Protein AF-A0A1I3T4E3-F1 (afdb_monomer_lite)

Organism: NCBI:txid1121003

Sequence (78 aa):
MTNVVTLHGDKRWRAVIEYSSPYSSHEHYFEEIADLPIIIERGPDWNFLARCTVTLNRNDNDGAQHSASLREVKTDKS

pLDDT: mean 74.58, std 20.7, range [33.53, 94.06]

Structure (mmCIF, N/CA/C/O backbone):
data_AF-A0A1I3T4E3-F1
#
_entry.id   AF-A0A1I3T4E3-F1
#
loop_
_atom_site.group_PDB
_atom_site.id
_atom_site.type_symbol
_atom_site.label_atom_id
_atom_site.label_alt_id
_atom_site.label_comp_id
_atom_site.label_asym_id
_atom_site.label_entity_id
_atom_site.label_seq_id
_atom_site.pdbx_PDB_ins_code
_atom_site.Cartn_x
_atom_site.Cartn_y
_atom_site.Cartn_z
_atom_site.occupancy
_atom_site.B_iso_or_equiv
_atom_site.auth_seq_id
_atom_site.auth_comp_id
_atom_site.auth_asym_id
_atom_site.auth_atom_id
_atom_site.pdbx_PDB_model_num
ATOM 1 N N . MET A 1 1 ? 15.548 26.632 15.849 1.00 33.53 1 MET A N 1
ATOM 2 C CA . MET A 1 1 ? 15.328 25.215 16.202 1.00 33.53 1 MET A CA 1
ATOM 3 C C . MET A 1 1 ? 14.051 24.772 15.510 1.00 33.53 1 MET A C 1
ATOM 5 O O . MET A 1 1 ? 12.970 25.121 15.960 1.00 33.53 1 MET A O 1
ATOM 9 N N . THR A 1 2 ? 14.168 24.148 14.342 1.00 36.19 2 THR A N 1
ATOM 10 C CA . THR A 1 2 ? 13.033 23.679 13.539 1.00 36.19 2 THR A CA 1
ATOM 11 C C . THR A 1 2 ? 12.560 22.344 14.098 1.00 36.19 2 THR A C 1
ATOM 13 O O . THR A 1 2 ? 13.165 21.309 13.838 1.00 36.19 2 THR A O 1
ATOM 16 N N . ASN A 1 3 ? 11.498 22.378 14.904 1.00 39.06 3 ASN A N 1
ATOM 17 C CA . ASN A 1 3 ? 10.758 21.179 15.282 1.00 39.06 3 ASN A CA 1
ATOM 18 C C . ASN A 1 3 ? 10.125 20.599 14.013 1.00 39.06 3 ASN A C 1
ATOM 20 O O . ASN A 1 3 ? 9.074 21.057 13.567 1.00 39.06 3 ASN A O 1
ATOM 24 N N . VAL A 1 4 ? 10.789 19.608 13.417 1.00 40.78 4 VAL A N 1
ATOM 25 C CA . VAL A 1 4 ? 10.147 18.645 12.521 1.00 40.78 4 VAL A CA 1
ATOM 26 C C . VAL A 1 4 ? 9.190 17.857 13.402 1.00 40.78 4 VAL A C 1
ATOM 28 O O . VAL A 1 4 ? 9.557 16.880 14.045 1.00 40.78 4 VAL A O 1
ATOM 31 N N . VAL A 1 5 ? 7.966 18.368 13.510 1.00 45.31 5 VAL A N 1
ATOM 32 C CA . VAL A 1 5 ? 6.834 17.598 14.004 1.00 45.31 5 VAL A CA 1
ATOM 33 C C . VAL A 1 5 ? 6.747 16.371 13.108 1.00 45.31 5 VAL A C 1
ATOM 35 O O . VAL A 1 5 ? 6.659 16.487 11.886 1.00 45.31 5 VAL A O 1
ATOM 38 N N . THR A 1 6 ? 6.842 15.200 13.720 1.00 50.00 6 THR A N 1
ATOM 39 C CA . THR A 1 6 ? 6.653 13.881 13.125 1.00 50.00 6 THR A CA 1
ATOM 40 C C . THR A 1 6 ? 5.216 13.791 12.591 1.00 50.00 6 THR A C 1
ATOM 42 O O . THR A 1 6 ? 4.338 13.221 13.224 1.00 50.00 6 THR A O 1
ATOM 45 N N . LEU A 1 7 ? 4.959 14.389 11.422 1.00 54.94 7 LEU A N 1
ATOM 46 C CA . LEU A 1 7 ? 3.641 14.573 10.783 1.00 54.94 7 LEU A CA 1
ATOM 47 C C . LEU A 1 7 ? 2.879 13.268 10.467 1.00 54.94 7 LEU A C 1
ATOM 49 O O . LEU A 1 7 ? 1.764 13.306 9.953 1.00 54.94 7 LEU A O 1
ATOM 53 N N . HIS A 1 8 ? 3.481 12.114 10.753 1.00 54.44 8 HIS A N 1
ATOM 54 C CA . HIS A 1 8 ? 2.919 10.786 10.522 1.00 54.44 8 HIS A CA 1
ATOM 55 C C . HIS A 1 8 ? 2.491 10.071 11.814 1.00 54.44 8 HIS A C 1
ATOM 57 O O . HIS A 1 8 ? 1.903 8.996 11.729 1.00 54.44 8 HIS A O 1
ATOM 63 N N . GLY A 1 9 ? 2.755 10.647 12.995 1.00 55.09 9 GLY A N 1
ATOM 64 C CA . GLY A 1 9 ? 2.404 10.040 14.287 1.00 55.09 9 GLY A CA 1
ATOM 65 C C . GLY A 1 9 ? 0.897 9.936 14.547 1.00 55.09 9 GLY A C 1
ATOM 66 O O . GLY A 1 9 ? 0.478 9.096 15.337 1.00 55.09 9 GLY A O 1
ATOM 67 N N . ASP A 1 10 ? 0.094 10.747 13.857 1.00 66.31 10 ASP A N 1
ATOM 68 C CA . ASP A 1 10 ? -1.365 10.790 14.012 1.00 66.31 10 ASP A CA 1
ATOM 69 C C . ASP A 1 10 ? -2.120 9.933 12.987 1.00 66.31 10 ASP A C 1
ATOM 71 O O . ASP A 1 10 ? -3.326 9.749 13.111 1.00 66.31 10 ASP A O 1
ATOM 75 N N . LYS A 1 11 ? -1.441 9.414 11.955 1.00 82.25 11 LYS A N 1
ATOM 76 C CA . LYS A 1 11 ? -2.094 8.636 10.893 1.00 82.25 11 LYS A CA 1
ATOM 77 C C . LYS A 1 11 ? -2.320 7.203 11.346 1.00 82.25 11 LYS A C 1
ATOM 79 O O . LYS A 1 11 ? -1.364 6.537 11.731 1.00 82.25 11 LYS A O 1
ATOM 84 N N . ARG A 1 12 ? -3.555 6.703 11.244 1.00 87.38 12 ARG A N 1
ATOM 85 C CA . ARG A 1 12 ? -3.937 5.357 11.725 1.00 87.38 12 ARG A CA 1
ATOM 86 C C . ARG A 1 12 ? -3.351 4.194 10.933 1.00 87.38 12 ARG A C 1
ATOM 88 O O . ARG A 1 12 ? -3.218 3.103 11.486 1.00 87.38 12 ARG A O 1
ATOM 95 N N . TRP A 1 13 ? -3.017 4.384 9.663 1.00 90.69 13 TRP A N 1
ATOM 96 C CA . TRP A 1 13 ? -2.550 3.313 8.785 1.00 90.69 13 TRP A CA 1
ATOM 97 C C . TRP A 1 13 ? -1.207 3.641 8.158 1.00 90.69 13 TRP A C 1
ATOM 99 O O . TRP A 1 13 ? -0.908 4.789 7.832 1.00 90.69 13 TRP A O 1
ATOM 109 N N . ARG A 1 14 ? -0.426 2.586 7.949 1.00 92.31 14 ARG A N 1
ATOM 110 C CA . ARG A 1 14 ? 0.838 2.592 7.225 1.00 92.31 14 ARG A CA 1
ATOM 111 C C . ARG A 1 14 ? 0.767 1.534 6.130 1.00 92.31 14 ARG A C 1
ATOM 113 O O . ARG A 1 14 ? 0.550 0.365 6.440 1.00 92.31 14 ARG A O 1
ATOM 120 N N . ALA A 1 15 ? 0.973 1.922 4.877 1.00 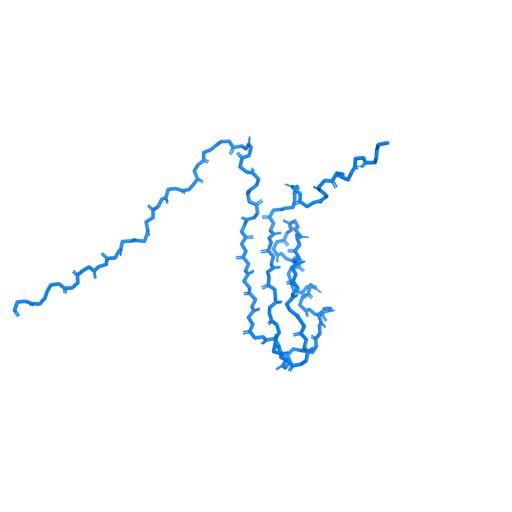92.94 15 ALA A N 1
ATOM 121 C CA . ALA A 1 15 ? 1.171 1.000 3.764 1.00 92.94 15 ALA A CA 1
ATOM 122 C C . ALA A 1 15 ? 2.610 1.078 3.264 1.00 92.94 15 ALA A C 1
ATOM 124 O O . ALA A 1 15 ? 3.121 2.159 2.981 1.00 92.94 15 ALA A O 1
ATOM 125 N N . VAL A 1 16 ? 3.243 -0.079 3.116 1.00 93.69 16 VAL A N 1
ATOM 126 C CA . VAL A 1 16 ? 4.522 -0.230 2.427 1.00 93.69 16 VAL A CA 1
ATOM 127 C C . VAL A 1 16 ? 4.244 -0.919 1.105 1.00 93.69 16 VAL A C 1
ATOM 129 O O . VAL A 1 16 ? 3.789 -2.064 1.086 1.00 93.69 16 VAL A O 1
ATOM 132 N N . ILE A 1 17 ? 4.504 -0.217 0.009 1.00 94.06 17 ILE A N 1
ATOM 133 C CA . ILE A 1 17 ? 4.325 -0.730 -1.343 1.00 94.06 17 ILE A CA 1
ATOM 134 C C . ILE A 1 17 ? 5.702 -0.993 -1.927 1.00 94.06 17 ILE A C 1
ATOM 136 O O . ILE A 1 17 ? 6.507 -0.084 -2.115 1.00 94.06 17 ILE A O 1
ATOM 140 N N . GLU A 1 18 ? 5.982 -2.255 -2.192 1.00 93.81 18 GLU A N 1
ATOM 141 C CA . GLU A 1 18 ? 7.210 -2.701 -2.815 1.00 93.81 18 GLU A CA 1
ATOM 142 C C . GLU A 1 18 ? 6.978 -2.927 -4.298 1.00 93.81 18 GLU A C 1
ATOM 144 O O . GLU A 1 18 ? 6.028 -3.604 -4.708 1.00 93.81 18 GLU A O 1
ATOM 149 N N . TYR A 1 19 ? 7.899 -2.392 -5.086 1.00 93.94 19 TYR A N 1
ATOM 150 C CA . TYR A 1 19 ? 7.924 -2.583 -6.518 1.00 93.94 19 TYR A CA 1
ATOM 151 C C . TYR A 1 19 ? 9.157 -3.392 -6.913 1.00 93.94 19 TYR A C 1
ATOM 153 O O . TYR A 1 19 ? 10.194 -3.355 -6.249 1.00 93.94 19 TYR A O 1
ATOM 161 N N . SER A 1 20 ? 9.033 -4.133 -8.005 1.00 92.38 20 SER A N 1
ATOM 162 C CA . SER A 1 20 ? 10.169 -4.741 -8.684 1.00 92.38 20 SER A CA 1
ATOM 163 C C . SER A 1 20 ? 10.991 -3.664 -9.400 1.00 92.38 20 SER A C 1
ATOM 165 O O . SER A 1 20 ? 10.476 -2.595 -9.745 1.00 92.38 20 SER A O 1
ATOM 167 N N . SER A 1 21 ? 12.268 -3.963 -9.666 1.00 86.00 21 S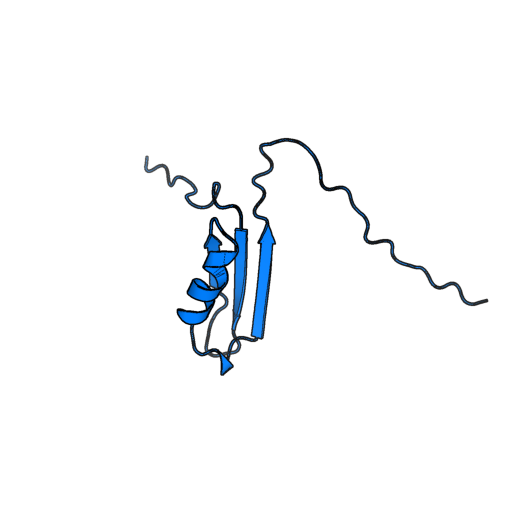ER A N 1
ATOM 168 C CA . SER A 1 21 ? 13.133 -3.111 -10.497 1.00 86.00 21 SER A CA 1
ATOM 169 C C . SER A 1 21 ? 12.403 -2.719 -11.793 1.00 86.00 21 SER A C 1
ATOM 171 O O . SER A 1 21 ? 11.842 -3.610 -12.439 1.00 86.00 21 SER A O 1
ATOM 173 N N . PRO A 1 22 ? 12.366 -1.426 -12.170 1.00 89.56 22 PRO A N 1
ATOM 174 C CA . PRO A 1 22 ? 13.291 -0.348 -11.788 1.00 89.56 22 PRO A CA 1
ATOM 175 C C . PRO A 1 22 ? 12.855 0.536 -10.605 1.00 89.56 22 PRO A C 1
ATOM 177 O O . PRO A 1 22 ? 13.536 1.515 -10.302 1.00 89.56 22 PRO A O 1
ATOM 180 N N . TYR A 1 23 ? 11.727 0.245 -9.958 1.00 87.81 23 TYR A N 1
ATOM 181 C CA . TYR A 1 23 ? 11.149 1.135 -8.950 1.00 87.81 23 TYR A CA 1
ATOM 182 C C . TYR A 1 23 ? 11.581 0.762 -7.528 1.00 87.81 23 TYR A C 1
ATOM 184 O O . TYR A 1 23 ? 11.810 -0.403 -7.210 1.00 87.81 23 TYR A O 1
ATOM 192 N N . SER A 1 24 ? 11.682 1.766 -6.656 1.00 88.62 24 SER A N 1
ATOM 193 C CA . SER A 1 24 ? 11.926 1.571 -5.226 1.00 88.62 24 SER A CA 1
ATOM 194 C C . SER A 1 24 ? 10.627 1.311 -4.466 1.00 88.62 24 SER A C 1
ATOM 196 O O . SER A 1 24 ? 9.537 1.685 -4.906 1.00 88.62 24 SER A O 1
ATOM 198 N N . SER A 1 25 ? 10.740 0.706 -3.287 1.00 90.75 25 SER A N 1
ATOM 199 C CA . SER A 1 25 ? 9.630 0.638 -2.343 1.00 90.75 25 SER A CA 1
ATOM 200 C C . SER A 1 25 ? 9.286 2.024 -1.789 1.00 90.75 25 SER A C 1
ATOM 202 O O . SER A 1 25 ? 10.154 2.885 -1.638 1.00 90.75 25 SER A O 1
ATOM 204 N N . HIS A 1 26 ? 8.003 2.235 -1.504 1.00 89.69 26 HIS A N 1
ATOM 205 C CA . HIS A 1 26 ? 7.459 3.480 -0.973 1.00 89.69 26 HIS A CA 1
ATOM 206 C C . HIS A 1 26 ? 6.614 3.205 0.264 1.00 89.69 26 HIS A C 1
ATOM 208 O O . HIS A 1 26 ? 5.935 2.183 0.366 1.00 89.69 26 HIS A O 1
ATOM 214 N N . GLU A 1 27 ? 6.649 4.141 1.202 1.00 92.31 27 GLU A N 1
ATOM 215 C CA . GLU A 1 27 ? 5.918 4.063 2.456 1.00 92.31 27 GLU A CA 1
ATOM 216 C C . GLU A 1 27 ? 4.933 5.224 2.559 1.00 92.31 27 GLU A C 1
ATOM 218 O O . GLU A 1 27 ? 5.291 6.382 2.346 1.00 92.31 27 GLU A O 1
ATOM 223 N N . HIS A 1 28 ? 3.684 4.904 2.882 1.00 90.44 28 HIS A N 1
ATOM 224 C CA . HIS A 1 28 ? 2.582 5.850 2.943 1.00 90.44 28 HIS A CA 1
ATOM 225 C C . HIS A 1 28 ? 1.863 5.749 4.281 1.00 90.44 28 HIS A C 1
ATOM 227 O O . HIS A 1 28 ? 1.540 4.655 4.738 1.00 90.44 28 HIS A O 1
ATOM 233 N N . TYR A 1 29 ? 1.555 6.903 4.866 1.00 91.31 29 TYR A N 1
ATOM 234 C CA . TYR A 1 29 ? 0.770 7.020 6.089 1.00 91.31 29 TYR A CA 1
ATOM 235 C C . TYR A 1 29 ? -0.541 7.742 5.792 1.00 91.31 29 TYR A C 1
ATOM 237 O O . TYR A 1 29 ? -0.529 8.822 5.198 1.00 91.31 29 TYR A O 1
ATOM 245 N N . PHE A 1 30 ? -1.665 7.165 6.204 1.00 90.25 30 PHE A N 1
ATOM 246 C CA . PHE A 1 30 ? -3.002 7.679 5.900 1.00 90.25 30 PHE A CA 1
ATOM 247 C C . PHE A 1 30 ? -4.000 7.365 7.020 1.00 90.25 30 PHE A C 1
ATOM 249 O O . PHE A 1 30 ? -3.712 6.586 7.928 1.00 90.25 30 PHE A O 1
ATOM 256 N N . GLU A 1 31 ? -5.144 8.049 6.999 1.00 89.56 31 GLU A N 1
ATOM 257 C CA . GLU A 1 31 ? -6.096 8.036 8.116 1.00 89.56 31 GLU A CA 1
ATOM 258 C C . GLU A 1 31 ? -7.175 6.969 7.945 1.00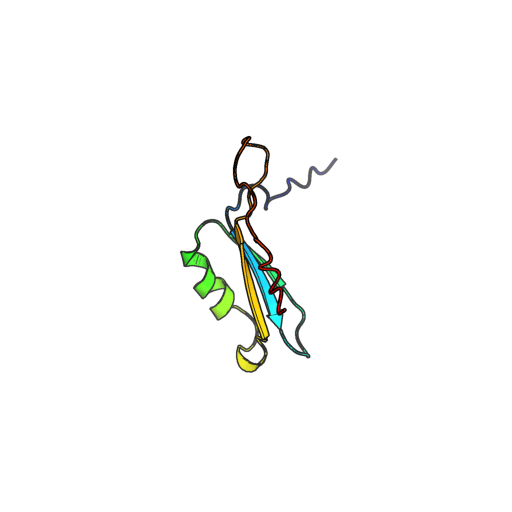 89.56 31 GLU A C 1
ATOM 260 O O . GLU A 1 31 ? -7.481 6.226 8.880 1.00 89.56 31 GLU A O 1
ATOM 265 N N . GLU A 1 32 ? -7.706 6.835 6.732 1.00 89.25 32 GLU A N 1
ATOM 266 C CA . GLU A 1 32 ? -8.789 5.910 6.434 1.00 89.25 32 GLU A CA 1
ATOM 267 C C . GLU A 1 32 ? -8.317 4.810 5.491 1.00 89.25 32 GLU A C 1
ATOM 269 O O . GLU A 1 32 ? -7.680 5.075 4.478 1.00 89.25 32 GLU A O 1
ATOM 274 N N . ILE A 1 33 ? -8.678 3.552 5.766 1.00 89.44 33 ILE A N 1
ATOM 275 C CA . ILE A 1 33 ? -8.318 2.434 4.875 1.00 89.44 33 ILE A CA 1
ATOM 276 C C . ILE A 1 33 ? -8.870 2.612 3.450 1.00 89.44 33 ILE A C 1
ATOM 278 O O . ILE A 1 33 ? -8.297 2.096 2.493 1.00 89.44 33 ILE A O 1
ATOM 282 N N . ALA A 1 34 ? -9.940 3.400 3.312 1.00 92.25 34 ALA A N 1
ATOM 283 C CA . ALA A 1 34 ? -10.532 3.795 2.042 1.00 92.25 34 ALA A CA 1
ATOM 284 C C . ALA A 1 34 ? -9.634 4.713 1.188 1.00 92.25 34 ALA A C 1
ATOM 286 O O . ALA A 1 34 ? -9.896 4.844 -0.004 1.00 92.25 34 ALA A O 1
ATOM 287 N N . ASP A 1 35 ? -8.563 5.289 1.746 1.00 92.25 35 ASP A N 1
ATOM 288 C CA . ASP A 1 35 ? -7.578 6.086 1.001 1.00 92.25 35 ASP A CA 1
ATOM 289 C C . ASP A 1 35 ? -6.549 5.212 0.260 1.00 92.25 35 ASP A C 1
ATOM 291 O O . ASP A 1 35 ? -5.864 5.682 -0.652 1.00 92.25 35 ASP A O 1
ATOM 295 N N . LEU A 1 36 ? -6.426 3.927 0.620 1.00 92.38 36 LEU A N 1
ATOM 296 C CA . LEU A 1 36 ? -5.445 3.016 0.023 1.00 92.38 36 LEU A CA 1
ATOM 297 C C . LEU A 1 36 ? -5.579 2.874 -1.508 1.00 92.38 36 LEU A C 1
ATOM 299 O O . LEU A 1 36 ? -4.547 2.928 -2.180 1.00 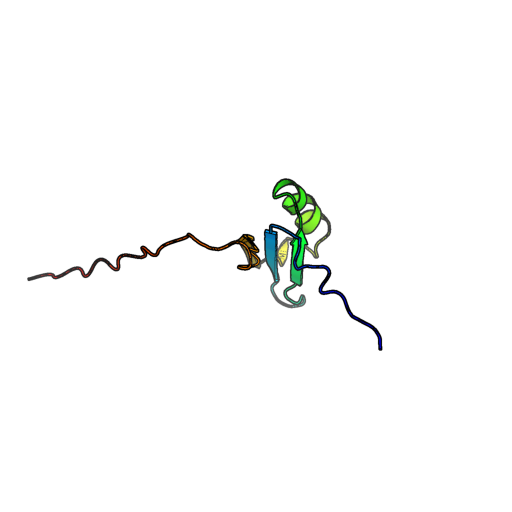92.38 36 LEU A O 1
ATOM 303 N N . PRO A 1 37 ? -6.785 2.727 -2.096 1.00 92.38 37 PRO A N 1
ATOM 304 C CA . PRO A 1 37 ? -6.946 2.669 -3.547 1.00 92.38 37 PRO A CA 1
ATOM 305 C C . PRO A 1 37 ? -6.374 3.904 -4.246 1.00 92.38 37 PRO A C 1
ATOM 307 O O . PRO A 1 37 ? -5.682 3.766 -5.246 1.00 92.38 37 PRO A O 1
ATOM 310 N N . ILE A 1 38 ? -6.556 5.095 -3.667 1.00 92.31 38 ILE A N 1
ATOM 311 C CA . ILE A 1 38 ? -6.040 6.355 -4.224 1.00 92.31 38 ILE A CA 1
ATOM 312 C C . ILE A 1 38 ? -4.506 6.351 -4.238 1.00 92.31 38 ILE A C 1
ATOM 314 O O . ILE A 1 38 ? -3.887 6.845 -5.181 1.00 92.31 38 ILE A O 1
ATOM 318 N N . ILE A 1 39 ? -3.880 5.793 -3.198 1.00 90.88 39 ILE A N 1
ATOM 319 C CA . ILE A 1 39 ? -2.420 5.659 -3.112 1.00 90.88 39 ILE A CA 1
ATOM 320 C C . ILE A 1 39 ? -1.905 4.698 -4.190 1.00 90.88 39 ILE A C 1
ATOM 322 O O . ILE A 1 39 ? -0.916 5.001 -4.852 1.00 90.88 39 ILE A O 1
ATOM 326 N N . ILE A 1 40 ? -2.584 3.565 -4.390 1.00 90.19 40 ILE A N 1
ATOM 327 C CA . ILE A 1 40 ? -2.196 2.558 -5.387 1.00 90.19 40 ILE A CA 1
ATOM 328 C C . ILE A 1 40 ? -2.403 3.090 -6.813 1.00 90.19 40 ILE A C 1
ATOM 330 O O . ILE A 1 40 ? -1.527 2.935 -7.658 1.00 90.19 40 ILE A O 1
ATOM 334 N N . GLU A 1 41 ? -3.521 3.763 -7.085 1.00 91.81 41 GLU A N 1
ATOM 335 C CA . GLU A 1 41 ? -3.835 4.352 -8.396 1.00 91.81 41 GLU A CA 1
ATOM 336 C C . GLU A 1 41 ? -2.861 5.451 -8.816 1.00 91.81 41 GLU A C 1
ATOM 338 O O . GLU A 1 41 ? -2.584 5.614 -10.002 1.00 91.81 41 GLU A O 1
ATOM 343 N N . ARG A 1 42 ? -2.327 6.205 -7.852 1.00 90.38 42 ARG A N 1
ATOM 344 C CA . ARG A 1 42 ? -1.319 7.246 -8.102 1.00 90.38 42 ARG A CA 1
ATOM 345 C C . ARG A 1 42 ? 0.114 6.722 -8.074 1.00 90.38 42 ARG A C 1
ATOM 347 O O . ARG A 1 42 ? 1.042 7.504 -8.283 1.00 90.38 42 ARG A O 1
ATOM 354 N N . GLY A 1 43 ? 0.299 5.443 -7.760 1.00 84.69 43 GLY A N 1
ATOM 355 C CA . GLY A 1 43 ? 1.605 4.809 -7.711 1.00 84.69 43 GLY A CA 1
ATOM 356 C C . GLY A 1 43 ? 2.243 4.655 -9.097 1.00 84.69 43 GLY A C 1
ATOM 357 O O . GLY A 1 43 ? 1.630 4.961 -10.121 1.00 84.69 43 GLY A O 1
ATOM 358 N N . PRO A 1 44 ? 3.496 4.174 -9.141 1.00 88.88 44 PRO A N 1
ATOM 359 C CA . PRO A 1 44 ? 4.117 3.662 -10.356 1.00 88.88 44 PRO A CA 1
ATOM 360 C C . PRO A 1 44 ? 3.279 2.590 -11.069 1.00 88.88 44 PRO A C 1
ATOM 362 O O . PRO A 1 44 ? 2.249 2.129 -10.578 1.00 88.88 44 PRO A O 1
ATOM 365 N N . ASP A 1 45 ? 3.775 2.145 -12.221 1.00 89.69 45 ASP A N 1
ATOM 366 C CA . ASP A 1 45 ? 3.133 1.105 -13.022 1.00 89.69 45 ASP A CA 1
ATOM 367 C C . ASP A 1 45 ? 2.856 -0.170 -12.198 1.00 89.69 45 ASP A C 1
ATOM 369 O O . ASP A 1 45 ? 3.751 -0.778 -11.600 1.00 89.69 45 ASP A O 1
ATOM 373 N N . TRP A 1 46 ? 1.584 -0.577 -12.191 1.00 89.62 46 TRP A N 1
ATOM 374 C CA . TRP A 1 46 ? 1.070 -1.727 -11.452 1.00 89.62 46 TRP A CA 1
ATOM 375 C C . TRP A 1 46 ? 1.699 -3.050 -11.877 1.00 89.62 46 TRP A C 1
ATOM 377 O O . TRP A 1 46 ? 1.774 -3.964 -11.061 1.00 89.62 46 TRP A O 1
ATOM 387 N N . ASN A 1 47 ? 2.213 -3.149 -13.106 1.00 92.38 47 ASN A N 1
ATOM 388 C CA . ASN A 1 47 ? 2.946 -4.332 -13.562 1.00 92.38 47 ASN A CA 1
ATOM 389 C C . ASN A 1 47 ? 4.210 -4.598 -12.732 1.00 92.38 47 ASN A C 1
ATOM 391 O O . ASN A 1 47 ? 4.711 -5.721 -12.712 1.00 92.38 47 ASN A O 1
ATOM 395 N N . PHE A 1 48 ? 4.721 -3.580 -12.037 1.00 93.12 48 PHE A N 1
ATOM 396 C CA . PHE A 1 48 ? 5.878 -3.700 -11.159 1.00 93.12 48 PHE A CA 1
ATOM 397 C C . PHE A 1 48 ? 5.497 -3.815 -9.685 1.00 93.12 48 PHE A C 1
ATOM 399 O O . PHE A 1 48 ? 6.390 -4.039 -8.872 1.00 93.12 48 PHE A O 1
ATOM 406 N N . LEU A 1 49 ? 4.220 -3.680 -9.310 1.00 93.06 49 LEU A N 1
ATOM 407 C CA . LEU A 1 49 ? 3.790 -3.803 -7.919 1.00 93.06 49 LEU A CA 1
ATOM 408 C C . LEU A 1 49 ? 3.960 -5.257 -7.467 1.00 93.06 49 LEU A C 1
ATOM 410 O O . LEU A 1 49 ? 3.254 -6.155 -7.916 1.00 93.06 49 LEU A O 1
ATOM 414 N N . ALA A 1 50 ? 4.916 -5.488 -6.570 1.00 93.62 50 ALA A N 1
ATOM 415 C CA . ALA A 1 50 ? 5.250 -6.822 -6.084 1.00 93.62 50 ALA A CA 1
ATOM 416 C C . ALA A 1 50 ? 4.464 -7.171 -4.817 1.00 93.62 50 ALA A C 1
ATOM 418 O O . ALA A 1 50 ? 4.000 -8.299 -4.652 1.00 93.62 50 ALA A O 1
ATOM 419 N N . ARG A 1 51 ? 4.327 -6.206 -3.900 1.00 93.88 51 ARG A N 1
ATOM 420 C CA . ARG A 1 51 ? 3.672 -6.414 -2.606 1.00 93.88 51 ARG A CA 1
ATOM 421 C C . ARG A 1 51 ? 3.177 -5.095 -2.028 1.00 93.88 51 ARG A C 1
ATOM 423 O O . ARG A 1 51 ? 3.884 -4.098 -2.062 1.00 93.88 51 ARG A O 1
ATOM 430 N N . CYS A 1 52 ? 1.987 -5.110 -1.438 1.00 93.06 52 CYS A N 1
ATOM 431 C CA . CYS A 1 52 ? 1.471 -4.018 -0.620 1.00 93.06 52 CYS A CA 1
ATOM 432 C C . CYS A 1 52 ? 1.169 -4.566 0.776 1.00 93.06 52 CYS A C 1
ATOM 434 O O . CYS A 1 52 ? 0.301 -5.423 0.939 1.00 93.06 52 CYS A O 1
ATOM 436 N N . THR A 1 53 ? 1.914 -4.100 1.774 1.00 94.06 53 THR A N 1
ATOM 437 C CA . THR A 1 53 ? 1.749 -4.502 3.172 1.00 94.06 53 THR A CA 1
ATOM 438 C C . THR A 1 53 ? 1.115 -3.355 3.936 1.00 94.06 53 THR A C 1
ATOM 440 O O . THR A 1 53 ? 1.722 -2.293 4.062 1.00 94.06 53 THR A O 1
ATOM 443 N N . VAL A 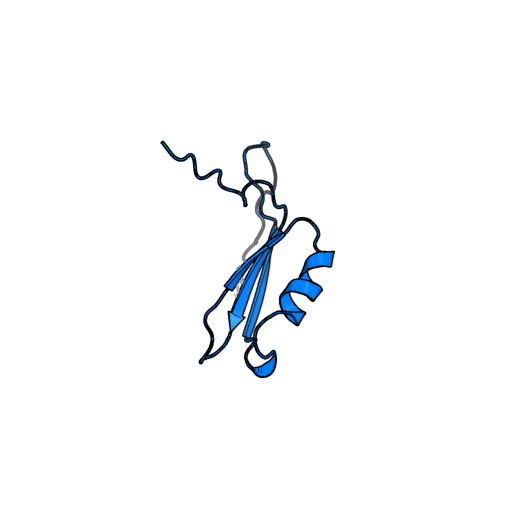1 54 ? -0.086 -3.571 4.472 1.00 93.00 54 VAL A N 1
ATOM 444 C CA . VAL A 1 54 ? -0.807 -2.570 5.265 1.00 93.00 54 VAL A CA 1
ATOM 445 C C . VAL A 1 54 ? -0.791 -2.970 6.731 1.00 93.00 54 VAL A C 1
ATOM 447 O O . VAL A 1 54 ? -1.169 -4.081 7.096 1.00 93.00 54 VAL A O 1
ATOM 450 N N . THR A 1 55 ? -0.357 -2.046 7.576 1.00 92.12 55 THR A N 1
ATOM 451 C CA . THR A 1 55 ? -0.272 -2.212 9.026 1.00 92.12 55 THR A CA 1
ATOM 452 C C . THR A 1 55 ? -0.966 -1.055 9.720 1.00 92.12 55 THR A C 1
ATOM 454 O O . THR A 1 55 ? -0.928 0.081 9.245 1.00 92.12 55 THR A O 1
ATOM 457 N N . LEU A 1 56 ? -1.593 -1.338 10.856 1.00 89.19 56 LEU A N 1
ATOM 458 C CA . LEU A 1 56 ? -2.186 -0.307 11.691 1.00 89.19 56 LEU A CA 1
ATOM 459 C C . LEU A 1 56 ? -1.061 0.405 12.456 1.00 89.19 56 LEU A C 1
ATOM 461 O O . LEU A 1 56 ? -0.306 -0.221 13.197 1.00 89.19 56 LEU A O 1
ATOM 465 N N . ASN A 1 57 ? -0.935 1.707 12.231 1.00 81.56 57 ASN A N 1
ATOM 466 C CA . ASN A 1 57 ? 0.090 2.570 12.799 1.00 81.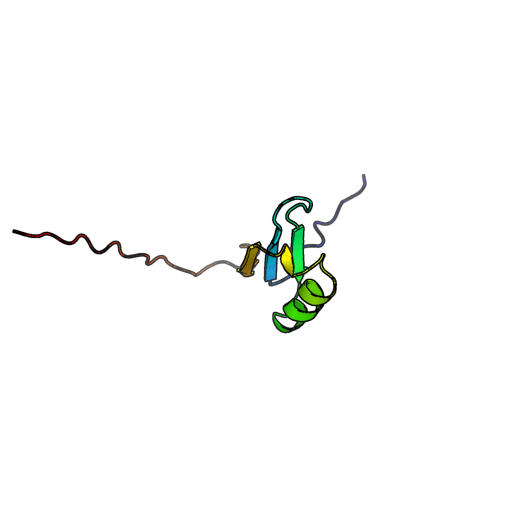56 57 ASN A CA 1
ATOM 467 C C . ASN A 1 57 ? -0.362 3.032 14.191 1.00 81.56 57 ASN A C 1
ATOM 469 O O . ASN A 1 57 ? -0.792 4.164 14.394 1.00 81.56 57 ASN A O 1
ATOM 473 N N . ARG A 1 58 ? -0.361 2.099 15.150 1.00 70.94 58 ARG A N 1
ATOM 474 C CA . ARG A 1 58 ? -0.592 2.419 16.563 1.00 70.94 58 ARG A CA 1
ATOM 475 C C . ARG A 1 58 ? 0.622 3.176 17.076 1.00 70.94 58 ARG A C 1
ATOM 477 O O . ARG A 1 58 ? 1.692 2.602 17.242 1.00 70.94 58 ARG A O 1
ATOM 484 N N . ASN A 1 59 ? 0.440 4.463 17.332 1.00 60.16 59 ASN A N 1
ATOM 485 C CA . ASN A 1 59 ? 1.339 5.204 18.195 1.00 60.16 59 ASN A CA 1
ATOM 486 C C . ASN A 1 59 ? 1.018 4.727 19.624 1.00 60.16 59 ASN A C 1
ATOM 488 O O . ASN A 1 59 ? -0.038 5.063 20.154 1.00 60.16 59 ASN A O 1
ATOM 492 N N . ASP A 1 60 ? 1.861 3.870 20.205 1.00 52.09 60 ASP A N 1
ATOM 493 C CA . ASP A 1 60 ? 1.682 3.191 21.509 1.00 52.09 60 ASP A CA 1
ATOM 494 C C . ASP A 1 60 ? 1.661 4.150 22.733 1.00 52.09 60 ASP A C 1
ATOM 496 O O . ASP A 1 60 ? 2.073 3.789 23.834 1.00 52.09 60 ASP A O 1
ATOM 500 N N . ASN A 1 61 ? 1.182 5.389 22.580 1.00 51.28 61 ASN A N 1
ATOM 501 C CA . ASN A 1 61 ? 0.954 6.308 23.696 1.00 51.28 61 ASN A CA 1
ATOM 502 C C . ASN A 1 61 ? -0.461 6.211 24.299 1.00 51.28 61 ASN A C 1
ATOM 504 O O . ASN A 1 61 ? -0.724 6.842 25.317 1.00 51.28 61 ASN A O 1
ATOM 508 N N . ASP A 1 62 ? -1.352 5.401 23.726 1.00 51.41 62 ASP A N 1
ATOM 509 C CA . ASP A 1 62 ? -2.587 4.994 24.400 1.00 51.41 62 ASP A CA 1
ATOM 510 C C . ASP A 1 62 ? -2.446 3.528 24.805 1.00 51.41 62 ASP A C 1
ATOM 512 O O . ASP A 1 62 ? -2.484 2.609 23.985 1.00 51.41 62 ASP A O 1
ATOM 516 N N . GLY A 1 63 ? -2.143 3.340 26.087 1.00 50.25 63 GLY A N 1
ATOM 517 C CA . GLY A 1 63 ? -1.778 2.063 26.664 1.00 50.25 63 GLY A CA 1
ATOM 518 C C . GLY A 1 63 ? -2.781 0.945 26.375 1.00 50.25 63 GLY A C 1
ATOM 519 O O . GLY A 1 63 ? -3.988 1.088 26.544 1.00 50.25 63 GLY A O 1
ATOM 520 N N . ALA A 1 64 ? -2.194 -0.218 26.101 1.00 50.09 64 ALA A N 1
ATOM 521 C CA . ALA A 1 64 ? -2.770 -1.552 26.157 1.00 50.09 64 ALA A CA 1
ATOM 522 C C . ALA A 1 64 ? -3.438 -2.107 24.880 1.00 50.09 64 ALA A C 1
ATOM 524 O O . ALA A 1 64 ? -4.374 -1.569 24.302 1.00 50.09 64 ALA A O 1
ATOM 525 N N . GLN A 1 65 ? -3.021 -3.352 24.614 1.00 50.16 65 GLN A N 1
ATOM 526 C CA . GLN A 1 65 ? -3.708 -4.416 23.879 1.00 50.16 65 GLN A CA 1
ATOM 527 C C . GLN A 1 65 ? -3.462 -4.474 22.365 1.00 50.16 65 GLN A C 1
ATOM 529 O O . GLN A 1 65 ? -4.199 -3.919 21.562 1.00 50.16 65 GLN A O 1
ATOM 534 N N . HIS A 1 66 ? -2.518 -5.322 21.956 1.00 39.28 66 HIS A N 1
ATOM 535 C CA . HIS A 1 66 ? -2.918 -6.593 21.345 1.00 39.28 66 HIS A CA 1
ATOM 536 C C . HIS A 1 66 ? -1.903 -7.686 21.705 1.00 39.28 66 HIS A C 1
ATOM 538 O O . HIS A 1 66 ? -0.735 -7.657 21.330 1.00 39.28 66 HIS A O 1
ATOM 544 N N . SER A 1 67 ? -2.387 -8.621 22.513 1.00 44.88 67 SER A N 1
ATOM 545 C CA . SER A 1 67 ? -1.721 -9.824 22.981 1.00 44.88 67 SER A CA 1
ATOM 546 C C . SER A 1 67 ? -1.476 -10.816 21.844 1.00 44.88 67 SER A C 1
ATOM 548 O O . SER A 1 67 ? -2.270 -10.973 20.917 1.00 44.88 67 SER A O 1
ATOM 550 N N . ALA A 1 68 ? -0.346 -11.503 21.966 1.00 48.59 68 ALA A N 1
ATOM 551 C CA . ALA A 1 68 ? 0.125 -12.574 21.110 1.00 48.59 68 ALA A CA 1
ATOM 552 C C . ALA A 1 68 ? -0.892 -13.710 20.900 1.00 48.59 68 ALA A C 1
ATOM 554 O O . ALA A 1 68 ? -1.521 -14.187 21.846 1.00 48.59 68 ALA A O 1
ATOM 555 N N . SER A 1 69 ? -0.923 -14.253 19.681 1.00 41.44 69 SER A N 1
ATOM 556 C CA . SER A 1 69 ? -0.956 -15.707 19.467 1.00 41.44 69 SER A CA 1
ATOM 557 C C . SER A 1 69 ? -0.654 -16.051 18.012 1.00 41.44 69 SER A C 1
ATOM 559 O O . SER A 1 69 ? -1.557 -16.206 17.197 1.00 41.44 69 SER A O 1
ATOM 561 N N . LEU A 1 70 ? 0.626 -16.252 17.702 1.00 43.22 70 LEU A N 1
ATOM 562 C CA . LEU A 1 70 ? 1.002 -17.246 16.702 1.00 43.22 70 LEU A CA 1
ATOM 563 C C . LEU A 1 70 ? 1.410 -18.494 17.491 1.00 43.22 70 LEU A C 1
ATOM 565 O O . LEU A 1 70 ? 2.524 -18.589 17.995 1.00 43.22 70 LEU A O 1
ATOM 569 N N . ARG A 1 71 ? 0.464 -19.412 17.711 1.00 45.16 71 ARG A N 1
ATOM 570 C CA . ARG A 1 71 ? 0.783 -20.735 18.257 1.00 45.16 71 ARG A CA 1
ATOM 571 C C . ARG A 1 71 ? 1.406 -21.554 17.131 1.00 45.16 71 ARG A C 1
ATOM 573 O O . ARG A 1 71 ? 0.697 -21.992 16.230 1.00 45.16 71 ARG A O 1
ATOM 580 N N . GLU A 1 72 ? 2.718 -21.758 17.190 1.00 47.81 72 GLU A N 1
ATOM 581 C CA . GLU A 1 72 ? 3.385 -22.816 16.433 1.00 47.81 72 GLU A CA 1
ATOM 582 C C . GLU A 1 72 ? 2.816 -24.172 16.865 1.00 47.81 72 GLU A C 1
ATOM 584 O O . GLU A 1 72 ? 2.958 -24.603 18.012 1.00 47.81 72 GLU A O 1
ATOM 589 N N . VAL A 1 73 ? 2.140 -24.846 15.938 1.00 53.91 73 VAL A N 1
ATOM 590 C CA . VAL A 1 73 ? 1.707 -26.232 16.107 1.00 53.91 73 VAL A CA 1
ATOM 591 C C . VAL A 1 73 ? 2.924 -27.119 15.852 1.00 53.91 73 VAL A C 1
ATOM 593 O O . VAL A 1 73 ? 3.248 -27.437 14.708 1.00 53.91 73 VAL A O 1
ATOM 596 N N . LYS A 1 74 ? 3.618 -27.526 16.921 1.00 52.81 74 LYS A N 1
ATOM 597 C CA . LYS A 1 74 ? 4.559 -28.651 16.850 1.00 52.81 74 LYS A CA 1
ATOM 598 C C . LYS A 1 74 ? 3.769 -29.905 16.487 1.00 52.81 74 LYS A C 1
ATOM 600 O O . LYS A 1 74 ? 2.975 -30.397 17.283 1.00 52.81 74 LYS A O 1
ATOM 605 N N . THR A 1 75 ? 3.982 -30.396 15.272 1.00 47.72 75 THR A N 1
ATOM 606 C CA . THR A 1 75 ? 3.506 -31.717 14.864 1.00 47.72 75 THR A CA 1
ATOM 607 C C . THR A 1 75 ? 4.519 -32.734 15.375 1.00 47.72 75 THR A C 1
ATOM 609 O O . THR A 1 75 ? 5.584 -32.897 14.788 1.00 47.72 75 THR A O 1
ATOM 612 N N . ASP A 1 76 ? 4.203 -33.363 16.503 1.00 54.41 76 ASP A N 1
ATOM 613 C CA . ASP A 1 76 ? 4.871 -34.575 16.967 1.00 54.41 76 ASP A CA 1
ATOM 614 C C . ASP A 1 76 ? 4.295 -35.751 16.163 1.00 54.41 76 ASP A C 1
ATOM 616 O O . ASP A 1 76 ? 3.084 -35.990 16.187 1.00 54.41 76 ASP A O 1
ATOM 620 N N . LYS A 1 77 ? 5.130 -36.430 15.372 1.00 59.41 77 LYS A N 1
ATOM 621 C CA . LYS A 1 77 ? 4.791 -37.739 14.806 1.00 59.41 77 LYS A CA 1
ATOM 622 C C . LYS A 1 77 ? 5.666 -38.784 15.484 1.00 59.41 77 LYS A C 1
ATOM 624 O O . LYS A 1 77 ? 6.885 -38.753 15.324 1.00 59.41 77 LYS A O 1
ATOM 629 N N . SER A 1 78 ? 4.986 -39.651 16.233 1.00 61.53 78 SER A N 1
ATOM 630 C CA . SER A 1 78 ? 5.460 -40.929 16.771 1.00 61.53 78 SER A CA 1
ATOM 631 C C . SER A 1 78 ? 5.915 -41.902 15.688 1.00 61.53 78 SER A C 1
ATOM 633 O O . SER A 1 78 ? 5.421 -41.787 14.540 1.00 61.53 78 SER A O 1
#

Secondary structure (DSSP, 8-state):
------TTTT-SEEEEEEE-TTSPPEEEEES-GGGHHHHHHTSS-GGGEEEEEEEE---TTS----------------

Foldseek 3Di:
DDPPPPVQLPFFKKKWWQFAPPDHIDIDGHHDPVCVVVVVVPDPDPVGGDDIDMDTNDPCPPDDDDDDDPDDPPDDDD

Radius of gyration: 17.8 Å; chains: 1; bounding box: 26×66×40 Å